Protein AF-N9WI26-F1 (afdb_monomer_lite)

Foldseek 3Di:
DDDDDDDDADWPDDWDWDADPVGDIDTDTDGD

Sequence (32 aa):
MINRVVLVGRLTKDPVLRKTTNGASVVSFTVA

Radius of gyration: 13.09 Å; chains: 1; bounding box: 22×20×32 Å

pLDDT: mean 96.24, std 2.66, range [86.38, 98.12]

Secondary structure (DSSP, 8-state):
----------BSSPPPPEE-TTS-EE--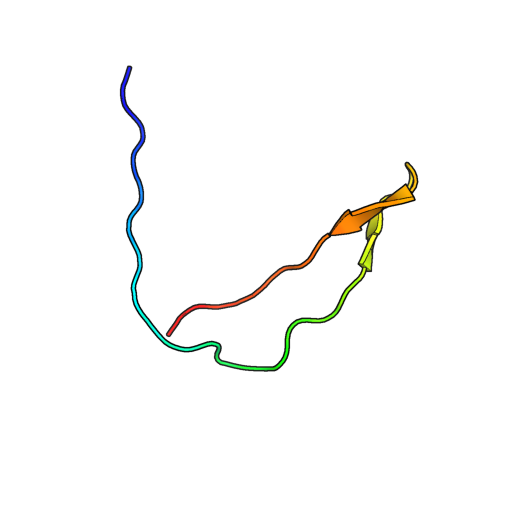--B-

Organism: NCBI:txid999413

InterPro domains:
  IPR000424 Primosome PriB/single-strand DNA-binding [PF00436] (2-32)
  IPR000424 Primosome PriB/single-strand DNA-binding [PS50935] (1-32)
  IPR012340 Nucleic acid-binding, OB-fold [G3DSA:2.40.50.140] (1-32)
  IPR012340 Nucleic acid-binding, OB-fold [SSF50249] (1-32)

Structure (mmCIF, N/CA/C/O backbone):
data_AF-N9WI26-F1
#
_entry.id   AF-N9WI26-F1
#
loop_
_atom_site.group_PDB
_atom_site.id
_atom_site.type_symbol
_atom_site.label_atom_id
_atom_site.label_alt_id
_atom_site.label_comp_id
_atom_site.label_asym_id
_atom_site.label_entity_id
_atom_site.label_seq_id
_atom_site.pdbx_PDB_ins_code
_atom_site.Cartn_x
_atom_site.Cartn_y
_atom_site.Cartn_z
_atom_site.occupancy
_atom_site.B_iso_or_equiv
_atom_site.auth_seq_id
_atom_site.auth_comp_id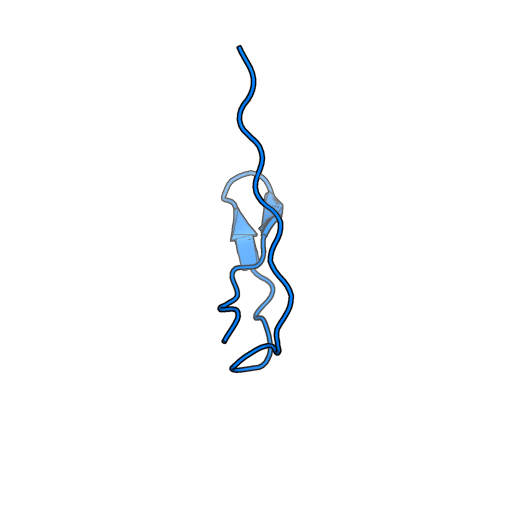
_atom_site.auth_asym_id
_atom_site.auth_atom_id
_atom_site.pdbx_PDB_model_num
ATOM 1 N N . MET A 1 1 ? -8.644 11.341 -20.688 1.00 86.38 1 MET A N 1
ATOM 2 C CA . MET A 1 1 ? -7.168 11.222 -20.607 1.00 86.38 1 MET A CA 1
ATOM 3 C C . MET A 1 1 ? -6.827 9.888 -19.960 1.00 86.38 1 MET A C 1
ATOM 5 O O . MET A 1 1 ? -7.554 9.499 -19.055 1.00 86.38 1 MET A O 1
ATOM 9 N N . ILE A 1 2 ? -5.795 9.176 -20.427 1.00 88.56 2 ILE A N 1
ATOM 10 C CA . ILE A 1 2 ? -5.425 7.854 -19.890 1.00 88.56 2 ILE A CA 1
ATOM 11 C C . ILE A 1 2 ? -4.138 7.965 -19.052 1.00 88.56 2 ILE A C 1
ATOM 13 O O . ILE A 1 2 ? -3.146 8.509 -19.525 1.00 88.56 2 ILE A O 1
ATOM 17 N N . ASN A 1 3 ? -4.161 7.463 -17.813 1.00 94.81 3 ASN A N 1
ATOM 18 C CA . ASN A 1 3 ? -2.987 7.297 -16.947 1.00 94.81 3 ASN A CA 1
ATOM 19 C C . ASN A 1 3 ? -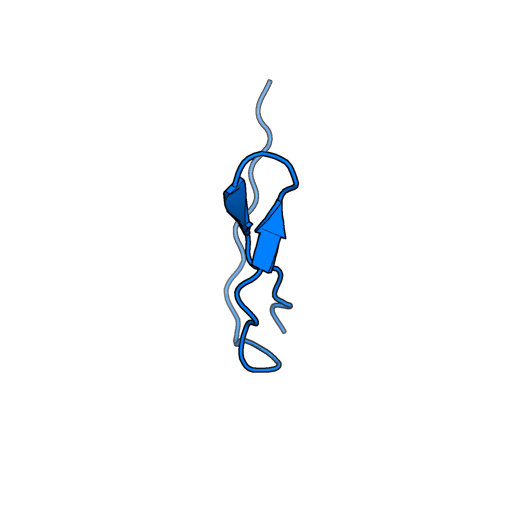2.962 5.836 -16.464 1.00 94.81 3 ASN A C 1
ATOM 21 O O . ASN A 1 3 ? -3.886 5.413 -15.769 1.00 94.81 3 ASN A O 1
ATOM 25 N N . ARG A 1 4 ? -1.973 5.041 -16.898 1.00 96.56 4 ARG A N 1
ATOM 26 C CA . ARG A 1 4 ? -1.920 3.585 -16.675 1.00 96.56 4 ARG A CA 1
ATOM 27 C C . ARG A 1 4 ? -0.534 3.158 -16.196 1.00 96.56 4 ARG A C 1
ATOM 29 O O . ARG A 1 4 ? 0.458 3.467 -16.845 1.00 96.56 4 ARG A O 1
ATOM 36 N N . VAL A 1 5 ? -0.500 2.378 -15.114 1.00 95.69 5 VAL A N 1
ATOM 37 C CA . VAL A 1 5 ? 0.717 1.797 -14.526 1.00 95.69 5 VAL A CA 1
ATOM 38 C C . VAL A 1 5 ? 0.526 0.289 -14.364 1.00 95.69 5 VAL A C 1
ATOM 40 O O . VAL A 1 5 ? -0.491 -0.148 -13.829 1.00 95.69 5 VAL A O 1
ATOM 43 N N . VAL A 1 6 ? 1.498 -0.500 -14.826 1.00 96.75 6 VAL A N 1
ATOM 44 C CA . VAL A 1 6 ? 1.576 -1.956 -14.625 1.00 96.75 6 VAL A CA 1
ATOM 45 C C . VAL A 1 6 ? 2.987 -2.270 -14.139 1.00 96.75 6 VAL A C 1
ATOM 47 O O . VAL A 1 6 ? 3.951 -1.933 -14.820 1.00 96.75 6 VAL A O 1
ATOM 50 N N . LEU A 1 7 ? 3.099 -2.881 -12.959 1.00 96.44 7 LEU A N 1
ATOM 51 C CA . LEU A 1 7 ? 4.363 -3.268 -12.327 1.00 96.44 7 LEU A CA 1
ATOM 52 C C . LEU A 1 7 ? 4.258 -4.725 -11.871 1.00 96.44 7 LEU A C 1
ATOM 54 O O . LEU A 1 7 ? 3.237 -5.122 -11.310 1.00 96.44 7 LEU A O 1
ATOM 58 N N . VAL A 1 8 ? 5.312 -5.508 -12.094 1.00 97.44 8 VAL A N 1
ATOM 59 C CA . VAL A 1 8 ? 5.446 -6.889 -11.613 1.00 97.44 8 VAL A CA 1
ATOM 60 C C . VAL A 1 8 ? 6.815 -7.007 -10.966 1.00 97.44 8 VAL A C 1
ATOM 62 O O . VAL A 1 8 ? 7.816 -6.666 -11.586 1.00 97.44 8 VAL A O 1
ATOM 65 N N . GLY A 1 9 ? 6.849 -7.479 -9.726 1.00 97.19 9 GLY A N 1
ATOM 66 C CA . GLY A 1 9 ? 8.076 -7.610 -8.955 1.00 97.19 9 GLY A CA 1
ATOM 67 C C . GLY A 1 9 ? 7.795 -8.188 -7.577 1.00 97.19 9 GLY A C 1
ATOM 68 O O . GLY A 1 9 ? 6.688 -8.657 -7.295 1.00 97.19 9 GLY A O 1
ATOM 69 N N . ARG A 1 10 ? 8.802 -8.151 -6.706 1.00 97.56 10 ARG A N 1
ATOM 70 C CA . ARG A 1 10 ? 8.696 -8.635 -5.321 1.00 97.56 10 ARG A CA 1
ATOM 71 C C . ARG A 1 10 ? 8.650 -7.474 -4.335 1.00 97.56 10 ARG A C 1
ATOM 73 O O . ARG A 1 10 ? 9.215 -6.413 -4.591 1.00 97.56 10 ARG A O 1
ATOM 80 N N . LEU A 1 11 ? 8.025 -7.696 -3.183 1.00 97.38 11 LEU A N 1
ATOM 81 C CA . LEU A 1 11 ? 8.121 -6.769 -2.059 1.00 97.38 11 LEU A CA 1
ATOM 82 C C . LEU A 1 11 ? 9.538 -6.822 -1.481 1.00 97.38 11 LEU A C 1
ATOM 84 O O . LEU A 1 11 ? 10.079 -7.903 -1.248 1.00 97.38 11 LEU A O 1
ATOM 88 N N . THR A 1 12 ? 10.147 -5.661 -1.250 1.00 97.38 12 THR A N 1
ATOM 89 C CA . THR A 1 12 ? 11.498 -5.588 -0.665 1.00 97.38 12 THR A CA 1
ATOM 90 C C . THR A 1 12 ? 11.519 -5.849 0.841 1.00 97.38 12 THR A C 1
ATOM 92 O O . THR A 1 12 ? 12.577 -6.145 1.392 1.00 97.38 12 THR A O 1
ATOM 95 N N . LYS A 1 13 ? 10.365 -5.714 1.504 1.00 96.50 13 LYS A N 1
ATOM 96 C CA . LYS A 1 13 ? 10.151 -5.899 2.944 1.00 96.50 13 LYS A CA 1
ATOM 97 C C . LYS A 1 13 ? 8.668 -6.107 3.241 1.00 96.50 13 LYS A C 1
ATOM 99 O O . LYS A 1 13 ? 7.822 -5.752 2.416 1.00 96.50 13 LYS A O 1
ATOM 104 N N . ASP A 1 14 ? 8.371 -6.590 4.442 1.00 97.75 14 ASP A N 1
ATOM 105 C CA . ASP A 1 14 ? 6.996 -6.741 4.905 1.00 97.75 14 ASP A CA 1
ATOM 106 C C . ASP A 1 14 ? 6.293 -5.374 5.021 1.00 97.75 14 ASP A C 1
ATOM 108 O O . ASP A 1 14 ? 6.853 -4.421 5.583 1.00 97.75 14 ASP A O 1
ATOM 112 N N . PRO A 1 15 ? 5.073 -5.233 4.477 1.00 96.88 15 PRO A N 1
ATOM 113 C CA . PRO A 1 15 ? 4.308 -4.001 4.580 1.00 96.88 15 PRO A CA 1
ATOM 114 C C . PRO A 1 15 ? 3.783 -3.779 6.003 1.00 96.88 15 PRO A C 1
ATOM 116 O O . PRO A 1 15 ? 3.250 -4.685 6.638 1.00 96.88 15 PRO A O 1
ATOM 119 N N . VAL A 1 16 ? 3.855 -2.533 6.477 1.00 96.69 16 VAL A N 1
ATOM 120 C CA . VAL A 1 16 ? 3.312 -2.137 7.785 1.00 96.69 16 VAL A CA 1
ATOM 121 C C . VAL A 1 16 ? 1.951 -1.473 7.604 1.00 96.69 16 VAL A C 1
ATOM 123 O O . VAL A 1 16 ? 1.829 -0.467 6.900 1.00 96.69 16 VAL A O 1
ATOM 126 N N . LEU A 1 17 ? 0.936 -2.010 8.282 1.00 97.50 17 LEU A N 1
ATOM 127 C CA . LEU A 1 17 ? -0.398 -1.421 8.330 1.00 97.50 17 LEU A CA 1
ATOM 128 C C . LEU A 1 17 ? -0.414 -0.188 9.238 1.00 97.50 17 LEU A C 1
ATOM 130 O O . LEU A 1 17 ? -0.025 -0.250 10.404 1.00 97.50 17 LEU A O 1
ATOM 134 N N . ARG A 1 18 ? -0.906 0.932 8.711 1.00 97.12 18 ARG A N 1
ATOM 135 C CA . ARG A 1 18 ? -1.078 2.194 9.440 1.00 97.12 18 ARG A CA 1
ATOM 136 C C . ARG A 1 18 ? -2.522 2.676 9.343 1.00 97.12 18 ARG A C 1
ATOM 138 O O . ARG A 1 18 ? -3.312 2.178 8.538 1.00 97.12 18 ARG A O 1
ATOM 145 N N . LYS A 1 19 ? -2.858 3.673 10.161 1.00 98.06 19 LYS A N 1
ATOM 146 C CA . LYS A 1 19 ? -4.145 4.371 10.138 1.00 98.06 19 LYS A CA 1
ATOM 147 C C . LYS A 1 19 ? -3.951 5.842 9.790 1.00 98.06 19 LYS A C 1
ATOM 149 O O . LYS A 1 19 ? -2.985 6.457 10.238 1.00 98.06 19 LYS A O 1
ATOM 154 N N . THR A 1 20 ? -4.851 6.394 8.985 1.00 97.12 20 THR A N 1
ATOM 155 C CA . THR A 1 20 ? -4.946 7.845 8.779 1.00 97.12 20 THR A CA 1
ATOM 156 C C . THR A 1 20 ? -5.634 8.505 9.975 1.00 97.12 20 THR A C 1
ATOM 158 O O . THR A 1 20 ? -6.265 7.826 10.787 1.00 97.12 20 THR A O 1
ATOM 161 N N . THR A 1 21 ? -5.569 9.836 10.066 1.00 97.06 21 THR A N 1
ATOM 162 C CA 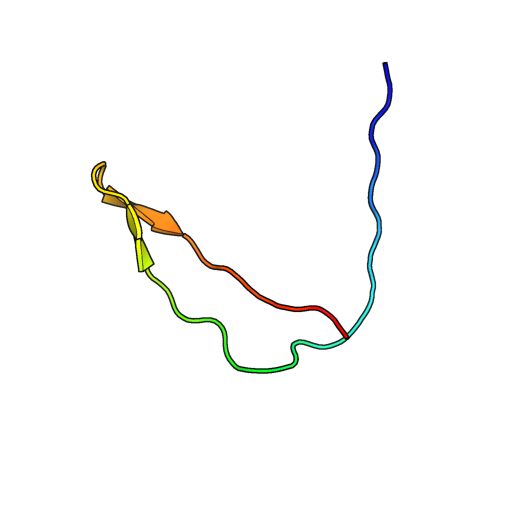. THR A 1 21 ? -6.307 10.615 11.081 1.00 97.06 21 THR A CA 1
ATOM 163 C C . THR A 1 21 ? -7.815 10.371 11.030 1.00 97.06 21 THR A C 1
ATOM 165 O O . THR A 1 21 ? -8.485 10.446 12.050 1.00 97.06 21 THR A O 1
ATOM 168 N N . ASN A 1 22 ? -8.336 10.011 9.855 1.00 96.94 22 ASN A N 1
ATOM 169 C CA . ASN A 1 22 ? -9.752 9.727 9.635 1.00 96.94 22 ASN A CA 1
ATOM 170 C C . ASN A 1 22 ? -10.073 8.222 9.766 1.00 96.94 22 ASN A C 1
ATOM 172 O O . ASN A 1 22 ? -11.126 7.775 9.323 1.00 96.94 22 ASN A O 1
ATOM 176 N N . GLY A 1 23 ? -9.157 7.416 10.321 1.00 95.75 23 GLY A N 1
ATOM 177 C CA . GLY A 1 23 ? -9.376 5.997 10.632 1.00 95.75 23 GLY A CA 1
ATOM 178 C C . GLY A 1 23 ? -9.202 5.012 9.466 1.00 95.75 23 GLY A C 1
ATOM 179 O O . GLY A 1 23 ? -9.330 3.798 9.663 1.00 95.75 23 GLY A O 1
ATOM 180 N N . ALA A 1 24 ? -8.863 5.489 8.265 1.00 98.12 24 ALA A N 1
ATOM 181 C CA . ALA A 1 24 ? -8.670 4.626 7.101 1.00 98.12 24 ALA A CA 1
ATOM 182 C C . ALA A 1 24 ? -7.378 3.801 7.225 1.00 98.12 24 ALA A C 1
ATOM 184 O O . ALA A 1 24 ? -6.342 4.306 7.657 1.00 98.12 24 ALA A O 1
ATOM 185 N N . SER A 1 25 ? -7.435 2.527 6.837 1.00 98.12 25 SER A N 1
ATOM 186 C CA . SER A 1 25 ? -6.261 1.652 6.732 1.00 98.12 25 SER A CA 1
ATOM 187 C C . SER A 1 25 ? -5.397 2.045 5.535 1.00 98.12 25 SER A C 1
ATOM 189 O O . SER A 1 25 ? -5.915 2.164 4.428 1.00 98.12 25 SER A O 1
ATOM 191 N N . VAL A 1 26 ? -4.087 2.199 5.735 1.00 97.88 26 VAL A N 1
ATOM 192 C CA . VAL A 1 26 ? -3.130 2.524 4.667 1.00 97.88 26 VAL A CA 1
ATOM 19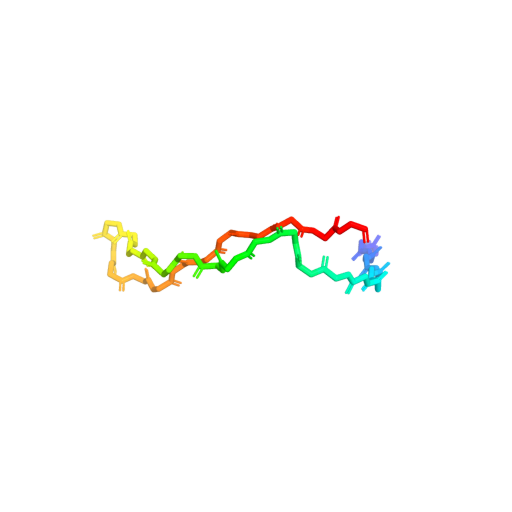3 C C . VAL A 1 26 ? -1.863 1.682 4.790 1.00 97.88 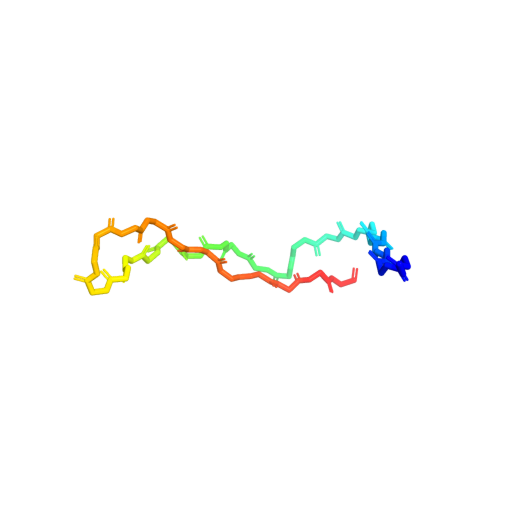26 VAL A C 1
ATOM 195 O O . VAL A 1 26 ? -1.403 1.384 5.893 1.00 97.88 26 VAL A O 1
ATOM 198 N N . VAL A 1 27 ? -1.300 1.311 3.641 1.00 97.81 27 VAL A N 1
ATOM 199 C CA . VAL A 1 27 ? -0.046 0.565 3.511 1.00 97.81 27 VAL A CA 1
ATOM 200 C C . VAL A 1 27 ? 0.794 1.215 2.415 1.00 97.81 27 VAL A C 1
ATOM 202 O O . VAL A 1 27 ? 0.270 1.606 1.374 1.00 97.81 27 VAL A O 1
ATOM 205 N N . SER A 1 28 ? 2.104 1.298 2.634 1.00 96.88 28 SER A N 1
ATOM 206 C CA . SER A 1 28 ? 3.078 1.679 1.610 1.00 96.88 28 SER A CA 1
ATOM 207 C C . SER A 1 28 ? 4.117 0.577 1.468 1.00 96.88 28 SER A C 1
ATOM 209 O O . SER A 1 28 ? 4.603 0.047 2.467 1.00 96.88 28 SER A O 1
ATOM 211 N N . PHE A 1 29 ? 4.451 0.237 0.228 1.00 96.62 29 PHE A N 1
ATOM 212 C CA . PHE A 1 29 ? 5.405 -0.813 -0.101 1.00 96.62 29 PHE A CA 1
ATOM 213 C C . PHE A 1 29 ? 6.273 -0.403 -1.291 1.00 96.62 29 PHE A C 1
ATOM 215 O O . PHE A 1 29 ? 5.943 0.524 -2.028 1.00 96.62 29 PHE A O 1
ATOM 222 N N . THR A 1 30 ? 7.392 -1.101 -1.463 1.00 97.44 30 THR A N 1
ATOM 223 C CA . THR A 1 30 ? 8.326 -0.897 -2.572 1.00 97.44 30 THR A CA 1
ATOM 224 C C . THR A 1 30 ? 8.389 -2.180 -3.386 1.00 97.44 30 THR A C 1
ATOM 226 O O . THR A 1 30 ? 8.606 -3.255 -2.822 1.00 97.44 30 THR A O 1
ATOM 229 N N . VAL A 1 31 ? 8.181 -2.054 -4.695 1.00 97.06 31 VAL A N 1
ATOM 230 C CA . VAL A 1 31 ? 8.359 -3.135 -5.670 1.00 97.06 31 VAL A CA 1
ATOM 231 C C . VAL A 1 31 ? 9.785 -3.040 -6.203 1.00 97.06 31 VAL A C 1
ATOM 233 O O . VAL A 1 31 ? 10.197 -1.950 -6.603 1.00 97.06 31 VAL A O 1
ATOM 236 N N . ALA A 1 32 ? 10.530 -4.145 -6.140 1.00 90.38 32 ALA A N 1
ATOM 237 C CA . ALA A 1 32 ? 11.832 -4.284 -6.797 1.00 90.38 32 ALA A CA 1
ATOM 238 C C . ALA A 1 32 ? 11.676 -4.665 -8.268 1.00 90.38 32 ALA A C 1
ATOM 240 O O . ALA A 1 32 ? 10.777 -5.497 -8.543 1.00 90.38 32 ALA A O 1
#